Protein AF-A0A0D2BJP4-F1 (afdb_monomer)

Sequence (138 aa):
MVSKPLAEMLARNLSKFAPTYQAPPGLMQLATKIRASGEGVVVLSCSDPRLNPYQILGLDSSLPATMVRNAGGRAFDAIRTLSVLQTIGRPGTIVVMHHTDCGMSHFHDADVKRALLEINPDAGELIQSMEFGEIKNG

Foldseek 3Di:
DDDPVRVVVVVCCVVPPVVPDDDDPDLLVQLVVLQVVLQEEEEQEEPDPVDDPCVVVVDDPVGNYHYDYYQQSDVVVCVVVVVVCCVRRVRNYYHGDGDPPGPLAVDALVNVLVVVCVVPVPCNVVSVPDDPNHDPDD

Nearest PDB structures (foldseek):
  4yf5-assembly1_A  TM=8.829E-01  e=1.570E-07  Mycobacterium tuberculosis CDC1551
  3las-assembly1_B  TM=7.715E-01  e=3.122E-08  Streptococcus mutans
  5ztp-assembly1_B  TM=7.155E-01  e=4.313E-08  Glaciozyma antarctica
  6jqd-assembly1_B  TM=8.053E-01  e=1.380E-07  Aspergillus fumigatus Af293
  6jqc-assembly1_B  TM=7.496E-01  e=1.906E-07  Aspergillus fumigatus Af293

Organism: NCBI:txid91928

Secondary structure (DSSP, 8-state):
---HHHHHHHHHIIIIIGGG--PPPPHHHHHHHHHHH---EEEEEE--TT--HHHHTT--TTS-EEEEEEGGG-HHHHHHHHHHHHHHH--SEEEEE--SS-GGGTS-HHHHHHHHHHH-GGGHHHHHH------S--

Mean predicted aligned error: 4.0 Å

pLDDT: mean 95.0, std 5.26, range [54.56, 98.69]

Solvent-accessible surface area (backbone atoms only — not comparable to full-atom values): 8274 Å² total; per-residue (Å²): 133,84,52,70,71,58,54,52,52,53,52,51,39,62,74,67,43,60,85,72,64,71,86,73,80,56,66,69,60,51,25,52,51,24,50,72,70,35,68,16,33,36,38,34,22,35,59,52,87,90,59,54,66,53,70,78,69,68,63,58,93,89,55,60,67,45,84,45,68,38,77,59,28,47,61,80,85,37,44,71,58,51,53,51,47,44,70,65,26,41,44,63,41,78,46,78,42,71,69,82,94,38,69,32,64,76,45,45,51,68,57,55,40,53,55,48,40,74,75,42,62,88,46,50,72,62,51,68,73,56,80,71,69,51,48,92,84,127

Radius of gyration: 18.79 Å; Cα contacts (8 Å, |Δi|>4): 153; chains: 1; bounding box: 48×32×46 Å

InterPro domains:
  IPR001765 Carbonic anhydrase [PTHR43175] (40-119)
  IPR036874 Carbonic anhydrase superfamily [G3DSA:3.40.1050.10] (3-137)
  IPR036874 Carbonic anhydrase superfamily [SSF53056] (34-121)

Structure (mmCIF, N/CA/C/O backbone):
data_AF-A0A0D2BJP4-F1
#
_entry.id   AF-A0A0D2BJP4-F1
#
loop_
_atom_site.group_PDB
_atom_site.id
_atom_site.type_symbol
_atom_site.label_atom_id
_atom_site.label_alt_id
_atom_site.label_comp_id
_atom_site.label_asym_id
_atom_site.label_entity_id
_atom_site.label_seq_id
_atom_site.pdbx_PDB_ins_code
_atom_site.Cartn_x
_atom_site.Cartn_y
_atom_site.Cartn_z
_atom_site.occupancy
_atom_site.B_iso_or_equiv
_atom_site.auth_seq_id
_atom_site.auth_comp_id
_atom_site.auth_asym_id
_atom_site.auth_atom_id
_atom_site.pdbx_PDB_model_num
ATOM 1 N N . MET A 1 1 ? 12.445 15.132 21.249 1.00 80.69 1 MET A N 1
ATOM 2 C CA . MET A 1 1 ? 13.288 13.946 21.530 1.00 80.69 1 MET A CA 1
ATOM 3 C C . MET A 1 1 ? 12.930 12.869 20.510 1.00 80.69 1 MET A C 1
ATOM 5 O O . MET A 1 1 ? 11.746 12.709 20.245 1.00 80.69 1 MET A O 1
ATOM 9 N N . VAL A 1 2 ? 13.905 12.207 19.878 1.00 88.94 2 VAL A N 1
ATOM 10 C CA . VAL A 1 2 ? 13.645 11.144 18.881 1.00 88.94 2 VAL A CA 1
ATOM 11 C C . VAL A 1 2 ? 13.242 9.862 19.615 1.00 88.94 2 VAL A C 1
ATOM 13 O O . VAL A 1 2 ? 13.859 9.525 20.623 1.00 88.94 2 VAL A O 1
ATOM 16 N N . SER A 1 3 ? 12.213 9.153 19.143 1.00 96.44 3 SER A N 1
ATOM 17 C CA . SER A 1 3 ? 11.801 7.884 19.755 1.00 96.44 3 SER A CA 1
ATOM 18 C C . SER A 1 3 ? 12.860 6.797 19.540 1.00 96.44 3 SER A C 1
ATOM 20 O O . SER A 1 3 ? 13.557 6.784 18.522 1.00 96.44 3 SER A O 1
ATOM 22 N N . LYS A 1 4 ? 12.968 5.845 20.475 1.00 96.81 4 LYS A N 1
ATOM 23 C CA . LYS A 1 4 ? 13.902 4.713 20.352 1.00 96.81 4 LYS A CA 1
ATOM 24 C C . LYS A 1 4 ? 13.738 3.942 19.024 1.00 96.81 4 LYS A C 1
ATOM 26 O O . LYS A 1 4 ? 14.753 3.745 18.357 1.00 96.81 4 LYS A O 1
ATOM 31 N N . PRO A 1 5 ? 12.517 3.589 18.562 1.00 96.75 5 PRO A N 1
ATOM 32 C CA . PRO A 1 5 ? 12.350 2.912 17.273 1.00 96.75 5 PRO A CA 1
ATOM 33 C C . PRO A 1 5 ? 12.897 3.720 16.092 1.00 96.75 5 PRO A C 1
ATOM 35 O O . PRO A 1 5 ? 13.536 3.159 15.202 1.00 96.75 5 PRO A O 1
ATOM 38 N N . LEU A 1 6 ? 12.684 5.041 16.090 1.00 96.81 6 LEU A N 1
ATOM 39 C CA . LEU A 1 6 ? 13.185 5.912 15.031 1.00 96.81 6 LEU A CA 1
ATOM 40 C C . LEU A 1 6 ? 14.716 5.979 15.039 1.00 96.81 6 LEU A C 1
ATOM 42 O O . LEU A 1 6 ? 15.335 5.830 13.987 1.00 96.81 6 LEU A O 1
ATOM 46 N N . ALA A 1 7 ? 15.330 6.120 16.214 1.00 97.50 7 ALA A N 1
ATOM 47 C CA . ALA A 1 7 ? 16.785 6.112 16.345 1.00 97.50 7 ALA A CA 1
ATOM 48 C C . ALA A 1 7 ? 17.403 4.808 15.807 1.00 97.50 7 ALA A C 1
ATOM 50 O O . ALA A 1 7 ? 18.372 4.837 15.048 1.00 97.50 7 ALA A O 1
ATOM 51 N N . GLU A 1 8 ? 16.806 3.660 16.129 1.00 97.00 8 GLU A N 1
ATOM 52 C CA . GLU A 1 8 ? 17.279 2.362 15.649 1.00 97.00 8 GLU A CA 1
ATOM 53 C C . GLU A 1 8 ? 17.108 2.177 14.134 1.00 97.00 8 GLU A C 1
ATOM 55 O O . GLU A 1 8 ? 17.988 1.617 13.478 1.00 97.00 8 GLU A O 1
ATOM 60 N N . MET A 1 9 ? 15.996 2.646 13.553 1.00 97.12 9 MET A N 1
ATOM 61 C CA . MET A 1 9 ? 15.786 2.607 12.100 1.00 97.12 9 MET A CA 1
ATOM 62 C C . MET A 1 9 ? 16.847 3.424 11.361 1.00 97.12 9 MET A C 1
ATOM 64 O O . MET A 1 9 ? 17.438 2.931 10.398 1.00 97.12 9 MET A O 1
ATOM 68 N N . LEU A 1 10 ? 17.136 4.635 11.844 1.00 97.19 10 LEU A N 1
ATOM 69 C CA . LEU A 1 10 ? 18.165 5.498 11.267 1.00 97.19 10 LEU A CA 1
ATOM 70 C C . LEU A 1 10 ? 19.552 4.855 11.366 1.00 97.19 10 LEU A C 1
ATOM 72 O O . LEU A 1 10 ? 20.273 4.807 10.370 1.00 97.19 10 LEU A O 1
ATOM 76 N N . ALA A 1 11 ? 19.898 4.282 12.522 1.00 97.00 11 ALA A N 1
ATOM 77 C CA . ALA A 1 11 ? 21.168 3.585 12.711 1.00 97.00 11 ALA A CA 1
ATOM 78 C C . ALA A 1 11 ? 21.324 2.380 11.763 1.00 97.00 11 ALA A C 1
ATOM 80 O O . ALA A 1 11 ? 22.383 2.198 11.156 1.00 97.00 11 ALA A O 1
ATOM 81 N N . ARG A 1 12 ? 20.270 1.572 11.574 1.00 97.12 12 ARG A N 1
ATOM 82 C CA . ARG A 1 12 ? 20.281 0.452 10.613 1.00 97.12 12 ARG A CA 1
ATOM 83 C C . ARG A 1 12 ? 20.449 0.930 9.171 1.00 97.12 12 ARG A C 1
ATOM 85 O O . ARG A 1 12 ? 21.224 0.330 8.432 1.00 97.12 12 ARG A O 1
ATOM 92 N N . ASN A 1 13 ? 19.765 2.004 8.778 1.00 97.56 13 ASN A N 1
ATOM 93 C CA . ASN A 1 13 ? 19.904 2.569 7.437 1.00 97.56 13 ASN A CA 1
ATOM 94 C C . ASN A 1 13 ? 21.337 3.059 7.177 1.00 97.56 13 ASN A C 1
ATOM 96 O O . ASN A 1 13 ? 21.935 2.684 6.170 1.00 97.56 13 ASN A O 1
ATOM 100 N N . LEU A 1 14 ? 21.898 3.837 8.111 1.00 97.25 14 LEU A N 1
ATOM 101 C CA . LEU A 1 14 ? 23.255 4.386 8.013 1.00 97.25 14 LEU A CA 1
ATOM 102 C C . LEU A 1 14 ? 24.331 3.299 7.956 1.00 97.25 14 LEU A C 1
ATOM 104 O O . LEU A 1 14 ? 25.301 3.439 7.221 1.00 97.25 14 LEU A O 1
ATOM 108 N N . SER A 1 15 ? 24.160 2.220 8.719 1.00 96.88 15 SER A N 1
ATOM 109 C CA . SER A 1 15 ? 25.160 1.148 8.792 1.00 96.88 15 SER A CA 1
ATOM 110 C C . SER A 1 15 ? 25.078 0.135 7.651 1.00 96.88 15 SER A C 1
ATOM 112 O O . SER A 1 15 ? 26.098 -0.463 7.322 1.00 96.88 15 SER A O 1
ATOM 114 N N . LYS A 1 16 ? 23.896 -0.095 7.059 1.00 95.38 16 LYS A N 1
ATOM 115 C CA . LYS A 1 16 ? 23.690 -1.199 6.100 1.00 95.38 16 LYS A CA 1
ATOM 116 C C . LYS A 1 16 ? 23.352 -0.768 4.678 1.00 95.38 16 LYS A C 1
ATOM 118 O O . LYS A 1 16 ? 23.811 -1.414 3.745 1.00 95.38 16 LYS A O 1
ATOM 123 N N . PHE A 1 17 ? 22.510 0.250 4.512 1.00 94.62 17 PHE A N 1
ATOM 124 C CA . PHE A 1 17 ? 21.903 0.563 3.214 1.00 94.62 17 PHE A CA 1
ATOM 125 C C . PHE A 1 17 ? 22.490 1.823 2.580 1.00 94.62 17 PHE A C 1
ATOM 127 O O . PHE A 1 17 ? 22.878 1.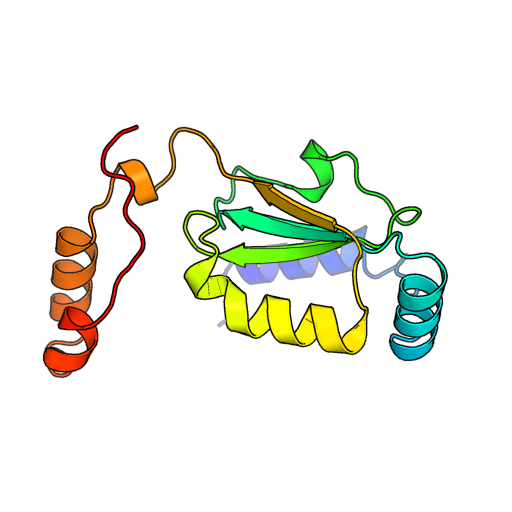806 1.418 1.00 94.62 17 PHE A O 1
ATOM 134 N N . ALA A 1 18 ? 22.607 2.908 3.348 1.00 96.81 18 ALA A N 1
ATOM 135 C CA . ALA A 1 18 ? 23.104 4.184 2.841 1.00 96.81 18 ALA A CA 1
ATOM 136 C C . ALA A 1 18 ? 24.495 4.101 2.170 1.00 96.81 18 ALA A C 1
ATOM 138 O O . ALA A 1 18 ? 24.653 4.722 1.120 1.00 96.81 18 ALA A O 1
ATOM 139 N N . PRO A 1 19 ? 25.482 3.332 2.684 1.00 97.12 19 PRO A N 1
ATOM 140 C CA . PRO A 1 19 ? 26.816 3.275 2.078 1.00 97.12 19 PRO A CA 1
ATOM 141 C C . PRO A 1 19 ? 26.857 2.628 0.688 1.00 97.12 19 PRO A C 1
ATOM 143 O O . PRO A 1 19 ? 27.785 2.881 -0.074 1.00 97.12 19 PRO A O 1
ATOM 146 N N . THR A 1 20 ? 25.885 1.772 0.368 1.00 95.88 20 THR A N 1
ATOM 147 C CA . THR A 1 20 ? 25.831 1.003 -0.887 1.00 95.88 20 THR A CA 1
ATOM 148 C C . THR A 1 20 ? 24.676 1.426 -1.791 1.00 95.88 20 THR A C 1
ATOM 150 O O . THR A 1 20 ? 24.471 0.830 -2.849 1.00 95.88 20 THR A O 1
ATOM 153 N N . TYR A 1 21 ? 23.921 2.453 -1.398 1.00 94.56 21 TYR A N 1
ATOM 154 C CA . TYR A 1 21 ? 22.778 2.931 -2.159 1.00 94.56 21 TYR A CA 1
ATOM 155 C C . TYR A 1 21 ? 23.206 3.484 -3.519 1.00 94.56 21 TYR A C 1
ATOM 157 O O . TYR A 1 21 ? 24.083 4.343 -3.620 1.00 94.56 21 TYR A O 1
ATOM 165 N N . GLN A 1 22 ? 22.522 3.033 -4.566 1.00 93.00 22 GLN A N 1
ATOM 166 C CA . GLN A 1 22 ? 22.639 3.578 -5.910 1.00 93.00 22 GLN A CA 1
ATOM 167 C C . GLN A 1 22 ? 21.298 4.179 -6.309 1.00 93.00 22 GLN A C 1
ATOM 169 O O . GLN A 1 22 ? 20.252 3.545 -6.158 1.00 93.00 22 GLN A O 1
ATOM 174 N N . ALA A 1 23 ? 21.329 5.414 -6.810 1.00 91.44 23 ALA A N 1
ATOM 175 C CA . ALA A 1 23 ? 20.121 6.074 -7.274 1.00 91.44 23 ALA A CA 1
ATOM 176 C C . ALA A 1 23 ? 19.517 5.289 -8.455 1.00 91.44 23 ALA A C 1
ATOM 178 O O . ALA A 1 23 ? 20.246 4.944 -9.390 1.00 91.44 23 ALA A O 1
ATOM 179 N N . PRO A 1 24 ? 18.202 5.008 -8.438 1.00 88.00 24 PRO A N 1
ATOM 180 C CA . PRO A 1 24 ? 17.544 4.361 -9.562 1.00 88.00 24 PRO A CA 1
ATOM 181 C C . PRO A 1 24 ? 17.471 5.304 -10.777 1.00 88.00 24 PRO A C 1
ATOM 183 O O . PRO A 1 24 ? 17.662 6.518 -10.638 1.00 88.00 24 PRO A O 1
ATOM 186 N N . PRO A 1 25 ? 17.138 4.775 -11.970 1.00 88.38 25 PRO A N 1
ATOM 187 C CA . PRO A 1 25 ? 16.827 5.594 -13.137 1.00 88.38 25 PRO A CA 1
ATOM 188 C C . PRO A 1 25 ? 15.752 6.648 -12.846 1.00 88.38 25 PRO A C 1
ATOM 190 O O . PRO A 1 25 ? 14.875 6.456 -12.000 1.00 88.38 25 PRO A O 1
ATOM 193 N N . GLY A 1 26 ? 15.783 7.753 -13.594 1.00 94.25 26 GLY A N 1
ATOM 194 C CA . GLY A 1 26 ? 14.799 8.823 -13.447 1.00 94.25 26 GLY A CA 1
ATOM 195 C C . GLY A 1 26 ? 13.368 8.330 -13.690 1.00 94.25 26 GLY A C 1
ATOM 196 O O . GLY A 1 26 ? 13.114 7.536 -14.598 1.00 94.25 26 GLY A O 1
ATOM 197 N N . LEU A 1 27 ? 12.409 8.841 -12.913 1.00 91.94 27 LEU A N 1
ATOM 198 C CA . LEU A 1 27 ? 11.022 8.360 -12.940 1.00 91.94 27 LEU A CA 1
ATOM 199 C C . LEU A 1 27 ? 10.397 8.405 -14.342 1.00 91.94 27 LEU A C 1
ATOM 201 O O . LEU A 1 27 ? 9.702 7.472 -14.730 1.00 91.94 27 LEU A O 1
ATOM 205 N N . MET A 1 28 ? 10.653 9.460 -15.120 1.00 94.69 28 MET A N 1
ATOM 206 C CA . MET A 1 28 ? 10.094 9.595 -16.473 1.00 94.69 28 MET A CA 1
ATOM 207 C C . MET A 1 28 ? 10.690 8.590 -17.463 1.00 94.69 28 MET A C 1
ATOM 209 O O . MET A 1 28 ? 9.977 8.085 -18.332 1.00 94.69 28 MET A O 1
ATOM 213 N N . GLN A 1 29 ? 11.967 8.237 -17.301 1.00 93.31 29 GLN A N 1
ATOM 214 C CA . GLN A 1 29 ? 12.598 7.175 -18.083 1.00 93.31 29 GLN A CA 1
ATOM 215 C C . GLN A 1 29 ? 11.957 5.821 -17.760 1.00 93.31 29 GLN A C 1
ATOM 217 O O . GLN A 1 29 ? 11.575 5.084 -18.670 1.00 93.31 29 GLN A O 1
ATOM 222 N N . LEU A 1 30 ? 11.775 5.523 -16.470 1.00 91.56 30 LEU A N 1
ATOM 223 C CA . LEU A 1 30 ? 11.125 4.295 -16.021 1.00 91.56 30 LEU A CA 1
ATOM 224 C C . LEU A 1 30 ? 9.668 4.217 -16.496 1.00 91.56 30 LEU A C 1
ATOM 226 O O . LEU A 1 30 ? 9.269 3.210 -17.071 1.00 91.56 30 LEU A O 1
ATOM 230 N N . ALA A 1 31 ? 8.891 5.287 -16.322 1.00 93.81 31 ALA A N 1
ATOM 231 C CA . ALA A 1 31 ? 7.499 5.349 -16.757 1.00 93.81 31 ALA A CA 1
ATOM 232 C C . ALA A 1 31 ? 7.365 5.123 -18.270 1.00 93.81 31 ALA A C 1
ATOM 234 O O . ALA A 1 31 ? 6.496 4.373 -18.704 1.00 93.81 31 ALA A O 1
ATOM 235 N N . THR A 1 32 ? 8.256 5.708 -19.074 1.00 94.50 32 THR A N 1
ATOM 236 C CA . THR A 1 32 ? 8.271 5.501 -20.531 1.00 94.50 32 THR A CA 1
ATOM 237 C C . THR A 1 32 ? 8.536 4.037 -20.882 1.00 94.50 32 THR A C 1
ATOM 239 O O . THR A 1 32 ? 7.817 3.469 -21.702 1.00 94.50 32 THR A O 1
ATOM 242 N N . LYS A 1 33 ? 9.513 3.403 -20.216 1.00 92.50 33 LYS A N 1
ATOM 243 C CA . LYS A 1 33 ? 9.819 1.977 -20.395 1.00 92.50 33 LYS A CA 1
ATOM 244 C C . LYS A 1 33 ? 8.625 1.092 -20.027 1.00 92.50 33 LYS A C 1
ATOM 246 O O . LYS A 1 33 ? 8.252 0.235 -20.818 1.00 92.50 33 LYS A O 1
ATOM 251 N N . ILE A 1 34 ? 8.007 1.335 -18.868 1.00 94.00 34 ILE A N 1
ATOM 252 C CA . ILE A 1 34 ? 6.839 0.574 -18.401 1.00 94.00 34 ILE A CA 1
ATOM 253 C C . ILE A 1 34 ? 5.681 0.699 -19.393 1.00 94.00 34 ILE A C 1
ATOM 255 O O . ILE A 1 34 ? 5.079 -0.306 -19.756 1.00 94.00 34 ILE A O 1
ATOM 259 N N . ARG A 1 35 ? 5.384 1.913 -19.870 1.00 94.50 35 ARG A N 1
ATOM 260 C CA . ARG A 1 35 ? 4.308 2.137 -20.849 1.00 94.50 35 ARG A CA 1
ATOM 261 C C . ARG A 1 35 ? 4.553 1.401 -22.161 1.00 94.50 35 ARG A C 1
ATOM 263 O O . ARG A 1 35 ? 3.589 0.985 -22.794 1.00 94.50 35 ARG A O 1
ATOM 270 N N . ALA A 1 36 ? 5.813 1.300 -22.582 1.00 93.06 36 ALA A N 1
ATOM 271 C CA . ALA A 1 36 ? 6.189 0.629 -23.818 1.00 93.06 36 ALA A CA 1
ATOM 272 C C . ALA A 1 36 ? 6.118 -0.900 -23.698 1.00 93.06 36 ALA A C 1
ATOM 274 O O . ALA A 1 36 ? 5.671 -1.543 -24.642 1.00 93.06 36 ALA A O 1
ATOM 275 N N . SER A 1 37 ? 6.535 -1.479 -22.564 1.00 93.00 37 SER A N 1
ATOM 276 C CA . SER A 1 37 ? 6.513 -2.937 -22.380 1.00 93.00 37 SER A CA 1
ATOM 277 C C . SER A 1 37 ? 5.176 -3.478 -21.869 1.00 93.00 37 SER A C 1
ATOM 279 O O . SER A 1 37 ? 4.841 -4.626 -22.134 1.00 93.00 37 SER A O 1
ATOM 281 N N . GLY A 1 38 ? 4.402 -2.674 -21.133 1.00 90.06 38 GLY A N 1
ATOM 282 C CA . GLY A 1 38 ? 3.182 -3.118 -20.451 1.00 90.06 38 GLY A CA 1
ATOM 283 C C . GLY A 1 38 ? 3.438 -3.974 -19.202 1.00 90.06 38 GLY A C 1
ATOM 284 O O . GLY A 1 38 ? 2.492 -4.378 -18.534 1.00 90.06 38 GLY A O 1
ATOM 285 N N . GLU A 1 39 ? 4.698 -4.210 -18.832 1.00 90.69 39 GLU A N 1
ATOM 286 C CA . GLU A 1 39 ? 5.098 -5.129 -17.749 1.00 90.69 39 GLU A CA 1
ATOM 287 C C . GLU A 1 39 ? 5.020 -4.501 -16.347 1.00 90.69 39 GLU A C 1
ATOM 289 O O . GLU A 1 39 ? 5.447 -5.094 -15.360 1.00 90.69 39 GLU A O 1
ATOM 294 N N . GLY A 1 40 ? 4.501 -3.276 -16.236 1.00 95.12 40 GLY A N 1
ATOM 295 C CA . GLY A 1 40 ? 4.326 -2.609 -14.948 1.00 95.12 40 GLY A CA 1
ATOM 296 C C . GLY A 1 40 ? 3.314 -3.326 -14.067 1.00 95.12 40 GLY A C 1
ATOM 297 O O . GLY A 1 40 ? 2.214 -3.655 -14.520 1.00 95.12 40 GLY A O 1
ATOM 298 N N . VAL A 1 41 ? 3.661 -3.481 -12.792 1.00 97.19 41 VAL A N 1
ATOM 299 C CA . VAL A 1 41 ? 2.792 -4.086 -11.781 1.00 97.19 41 VAL A CA 1
ATOM 300 C C . VAL A 1 41 ? 2.506 -3.082 -10.672 1.00 97.19 41 VAL A C 1
ATOM 302 O O . VAL A 1 41 ? 3.398 -2.376 -10.201 1.00 97.19 41 VAL A O 1
ATOM 305 N N . VAL A 1 42 ? 1.260 -3.038 -10.210 1.00 98.06 42 VAL A N 1
ATOM 306 C CA . VAL A 1 42 ? 0.898 -2.395 -8.943 1.00 98.06 42 VAL A CA 1
ATOM 307 C C . VAL A 1 42 ? 0.395 -3.461 -7.988 1.00 98.06 42 VAL A C 1
ATOM 309 O O . VAL A 1 42 ? -0.571 -4.154 -8.286 1.00 98.06 42 VAL A O 1
ATOM 312 N N . VAL A 1 43 ? 1.035 -3.585 -6.833 1.00 98.38 43 VAL A N 1
ATOM 313 C CA . VAL A 1 43 ? 0.611 -4.484 -5.763 1.00 98.38 43 VAL A CA 1
ATOM 314 C C . VAL A 1 43 ? -0.091 -3.657 -4.696 1.00 98.38 43 VAL A C 1
ATOM 316 O O . VAL A 1 43 ? 0.531 -2.832 -4.028 1.00 98.38 43 VAL A O 1
ATOM 319 N N . LEU A 1 44 ? -1.390 -3.886 -4.531 1.00 98.69 44 LEU A N 1
ATOM 320 C CA . LEU A 1 44 ? -2.184 -3.395 -3.416 1.00 98.69 44 LEU A CA 1
ATOM 321 C C . LEU A 1 44 ? -2.199 -4.456 -2.314 1.00 98.69 44 LEU A C 1
ATOM 323 O O . LEU A 1 44 ? -2.677 -5.563 -2.544 1.00 98.69 44 LEU A O 1
ATOM 327 N N . SER A 1 45 ? -1.709 -4.136 -1.116 1.00 98.50 45 SER A N 1
ATOM 328 C CA . SER A 1 45 ? -1.700 -5.085 0.006 1.00 98.50 45 SER A CA 1
ATOM 329 C C . SER A 1 45 ? -2.096 -4.467 1.345 1.00 98.50 45 SER A C 1
ATOM 331 O O . SER A 1 45 ? -2.125 -3.246 1.499 1.00 98.50 45 SER A O 1
ATOM 333 N N . CYS A 1 46 ? -2.414 -5.309 2.330 1.00 98.31 46 CYS A N 1
ATOM 334 C CA . CYS A 1 46 ? -2.678 -4.851 3.696 1.00 98.31 46 CYS A CA 1
ATOM 335 C C . CYS A 1 46 ? -1.440 -4.178 4.312 1.00 98.31 46 CYS A C 1
ATOM 337 O O . CYS A 1 46 ? -0.327 -4.601 4.023 1.00 98.31 46 CYS A O 1
ATOM 339 N N . SER A 1 47 ? -1.596 -3.196 5.202 1.00 97.81 47 SER A N 1
ATOM 340 C CA . SER A 1 47 ? -0.510 -2.566 5.982 1.00 97.81 47 SER A CA 1
ATOM 341 C C . SER A 1 47 ? 0.017 -3.408 7.157 1.00 97.81 47 SER A C 1
ATOM 343 O O . SER A 1 47 ? 0.825 -2.915 7.940 1.00 97.81 47 SER A O 1
ATOM 345 N N . ASP A 1 48 ? -0.421 -4.662 7.296 1.00 97.94 48 ASP A N 1
ATOM 346 C CA . ASP A 1 48 ? 0.008 -5.556 8.377 1.00 97.94 48 ASP A CA 1
ATOM 347 C C . ASP A 1 48 ? 1.546 -5.713 8.421 1.00 97.94 48 ASP A C 1
ATOM 349 O O . ASP A 1 48 ? 2.163 -6.020 7.392 1.00 97.94 48 ASP A O 1
ATOM 353 N N . PRO A 1 49 ? 2.196 -5.515 9.585 1.00 97.00 49 PRO A N 1
ATOM 354 C CA . PRO A 1 49 ? 3.654 -5.568 9.699 1.00 97.00 49 PRO A CA 1
ATOM 355 C C . PRO A 1 49 ? 4.240 -6.974 9.500 1.00 97.00 49 PRO A C 1
ATOM 357 O O . PRO A 1 49 ? 5.433 -7.097 9.227 1.00 97.00 49 PRO A O 1
ATOM 360 N N . ARG A 1 50 ? 3.428 -8.032 9.617 1.00 97.31 50 ARG A N 1
ATOM 361 C CA . ARG A 1 50 ? 3.807 -9.427 9.337 1.00 97.31 50 ARG A CA 1
ATOM 362 C C . ARG A 1 50 ? 3.825 -9.713 7.835 1.00 97.31 50 ARG A C 1
ATOM 364 O O . ARG A 1 50 ? 4.437 -10.685 7.402 1.00 97.31 50 ARG A O 1
ATOM 371 N N . LEU A 1 51 ? 3.174 -8.867 7.035 1.00 96.69 51 LEU A N 1
ATOM 372 C CA . LEU A 1 51 ? 3.121 -8.987 5.586 1.00 96.69 51 LEU A CA 1
ATOM 373 C C . LEU A 1 51 ? 4.236 -8.150 4.942 1.00 96.69 51 LEU A C 1
ATOM 375 O O . LEU A 1 51 ? 4.193 -6.916 4.935 1.00 96.69 51 LEU A O 1
ATOM 379 N N . ASN A 1 52 ? 5.230 -8.825 4.361 1.00 96.94 52 ASN A N 1
ATOM 380 C CA . ASN A 1 52 ? 6.230 -8.199 3.495 1.00 96.94 52 ASN A CA 1
ATOM 381 C C . ASN A 1 52 ? 6.002 -8.620 2.031 1.00 96.94 52 ASN A C 1
ATOM 383 O O . ASN A 1 52 ? 6.491 -9.675 1.619 1.00 96.94 52 ASN A O 1
ATOM 387 N N . PRO A 1 53 ? 5.286 -7.813 1.227 1.00 96.00 53 PRO A N 1
ATOM 388 C CA . PRO A 1 53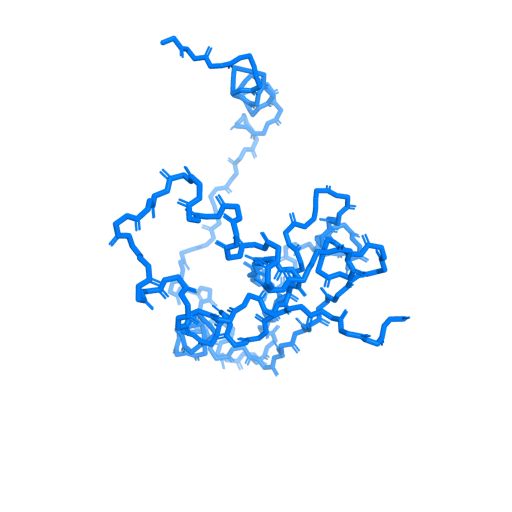 ? 4.897 -8.208 -0.123 1.00 96.00 53 PRO A CA 1
ATOM 389 C C . PRO A 1 53 ? 6.099 -8.339 -1.065 1.00 96.00 53 PRO A C 1
ATOM 391 O O . PRO A 1 53 ? 6.080 -9.204 -1.932 1.00 96.00 53 PRO A O 1
ATOM 394 N N . TYR A 1 54 ? 7.168 -7.553 -0.866 1.00 95.31 54 TYR A N 1
ATOM 395 C CA . TYR A 1 54 ? 8.398 -7.683 -1.657 1.00 95.31 54 TYR A CA 1
ATOM 396 C C . TYR A 1 54 ? 9.026 -9.069 -1.500 1.00 95.31 54 TYR A C 1
ATOM 398 O O . TYR A 1 54 ? 9.384 -9.698 -2.490 1.00 95.31 54 TYR A O 1
ATOM 406 N N . GLN A 1 55 ? 9.124 -9.555 -0.259 1.00 96.19 55 GLN A N 1
ATOM 407 C CA . GLN A 1 55 ? 9.699 -10.869 0.029 1.00 96.19 55 GLN A 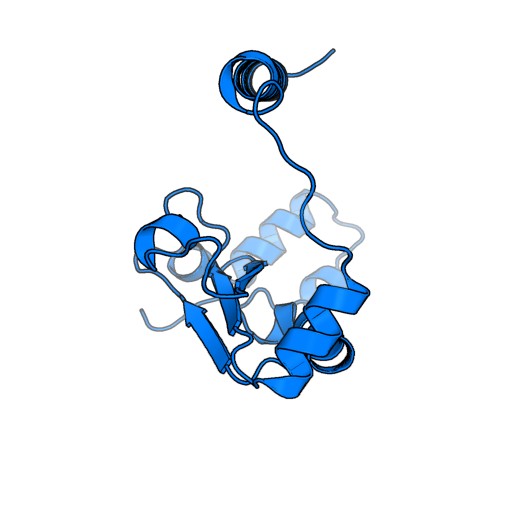CA 1
ATOM 408 C C . GLN A 1 55 ? 8.781 -12.008 -0.422 1.00 96.19 55 GLN A C 1
ATOM 410 O O . GLN A 1 55 ? 9.253 -12.944 -1.056 1.00 96.19 55 GLN A O 1
ATOM 415 N N . ILE A 1 56 ? 7.479 -11.922 -0.129 1.00 96.62 56 ILE A N 1
ATOM 416 C CA . ILE A 1 56 ? 6.506 -12.983 -0.442 1.00 96.62 56 ILE A CA 1
ATOM 417 C C . ILE A 1 56 ? 6.372 -13.198 -1.954 1.00 96.62 56 ILE A C 1
ATOM 419 O O . ILE A 1 56 ? 6.283 -14.336 -2.404 1.00 96.62 56 ILE A O 1
ATOM 423 N N . LEU A 1 57 ? 6.367 -12.116 -2.737 1.00 95.88 57 LEU A N 1
ATOM 424 C CA . LEU A 1 57 ? 6.254 -12.178 -4.197 1.00 95.88 57 LEU A CA 1
ATOM 425 C C . LEU A 1 57 ? 7.603 -12.371 -4.905 1.00 95.88 57 LEU A C 1
ATOM 427 O O . LEU A 1 57 ? 7.625 -12.445 -6.130 1.00 95.88 57 LEU A O 1
ATOM 431 N N . GLY A 1 58 ? 8.718 -12.426 -4.166 1.00 94.69 58 GLY A N 1
ATOM 432 C CA . GLY A 1 58 ? 10.053 -12.569 -4.749 1.00 94.69 58 GLY A CA 1
ATOM 433 C C . GLY A 1 58 ? 10.436 -11.414 -5.678 1.00 94.69 58 GLY A C 1
ATOM 434 O O . GLY A 1 58 ? 11.042 -11.641 -6.720 1.00 94.69 58 GLY A O 1
ATOM 435 N N . LEU A 1 59 ? 10.044 -10.183 -5.336 1.00 93.00 59 LEU A N 1
ATOM 436 C CA . LEU A 1 59 ? 10.264 -9.022 -6.195 1.00 93.00 59 LEU A CA 1
ATOM 437 C C . LEU A 1 59 ? 11.700 -8.520 -6.093 1.00 93.00 59 LEU A C 1
ATOM 439 O O . LEU A 1 59 ? 12.212 -8.274 -5.000 1.00 93.00 59 LEU A O 1
ATOM 443 N N . ASP A 1 60 ? 12.302 -8.286 -7.252 1.00 88.75 60 ASP A N 1
ATOM 444 C CA . ASP A 1 60 ? 13.612 -7.669 -7.401 1.00 88.75 60 ASP A CA 1
ATOM 445 C C . ASP A 1 60 ? 13.560 -6.489 -8.391 1.00 88.75 60 ASP A C 1
ATOM 447 O O . ASP A 1 60 ? 12.491 -6.009 -8.773 1.00 88.75 60 ASP A O 1
ATOM 451 N N . SER A 1 61 ? 14.725 -5.972 -8.782 1.00 83.75 61 SER A N 1
ATOM 452 C CA . SER A 1 61 ? 14.837 -4.822 -9.685 1.00 83.75 61 SER A CA 1
ATOM 453 C C . SER A 1 61 ? 14.527 -5.137 -11.154 1.00 83.75 61 SER A C 1
ATOM 455 O O . SER A 1 61 ? 14.487 -4.209 -11.966 1.00 83.75 61 SER A O 1
ATOM 457 N N . SER A 1 62 ? 14.316 -6.408 -11.515 1.00 85.69 62 SER A N 1
ATOM 458 C CA . SER A 1 62 ? 13.988 -6.817 -12.885 1.00 85.69 62 SER A CA 1
ATOM 459 C C . SER A 1 62 ? 12.528 -6.534 -13.249 1.00 85.69 62 SER A C 1
ATOM 461 O O . SER A 1 62 ? 12.249 -6.191 -14.399 1.00 85.69 62 SER A O 1
ATOM 463 N N . LEU A 1 63 ? 11.616 -6.595 -12.269 1.00 89.06 63 LEU A N 1
ATOM 464 C CA . LEU A 1 63 ? 10.191 -6.330 -12.453 1.00 89.06 63 LEU A CA 1
ATOM 465 C C . LEU A 1 63 ? 9.805 -4.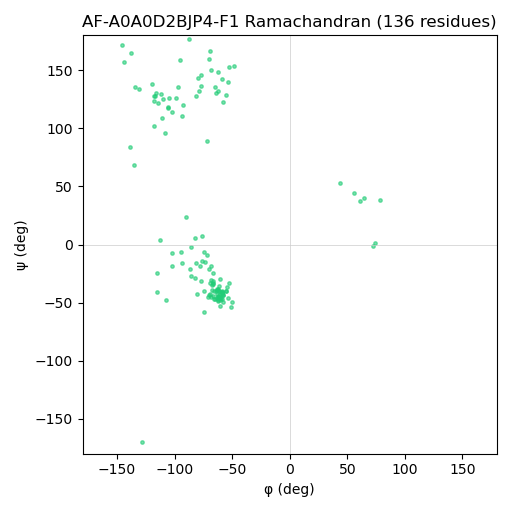957 -11.869 1.00 89.06 63 LEU A C 1
ATOM 467 O O . LEU A 1 63 ? 9.897 -4.754 -10.656 1.00 89.06 63 LEU A O 1
ATOM 471 N N . PRO A 1 64 ? 9.316 -4.003 -12.684 1.00 92.44 64 PRO A N 1
ATOM 472 C CA . PRO A 1 64 ? 8.845 -2.716 -12.185 1.00 92.44 64 PRO A CA 1
ATOM 473 C C . PRO A 1 64 ? 7.517 -2.862 -11.421 1.00 92.44 64 PRO A C 1
ATOM 475 O O . PRO A 1 64 ? 6.430 -2.727 -11.987 1.00 92.44 64 PRO A O 1
ATOM 478 N N . ALA A 1 65 ? 7.618 -3.107 -10.114 1.00 94.69 65 ALA A N 1
ATOM 479 C CA . ALA A 1 65 ? 6.487 -3.260 -9.207 1.00 94.69 65 ALA A CA 1
ATOM 480 C C . ALA A 1 65 ? 6.363 -2.074 -8.234 1.00 94.69 65 ALA A C 1
ATOM 482 O O . ALA A 1 65 ? 7.285 -1.752 -7.484 1.00 94.69 65 ALA A O 1
ATOM 483 N N . THR A 1 66 ? 5.190 -1.442 -8.211 1.00 95.44 66 THR A N 1
ATOM 484 C CA . THR A 1 66 ? 4.838 -0.394 -7.243 1.00 95.44 66 THR A CA 1
ATOM 485 C C . THR A 1 66 ? 4.031 -0.986 -6.096 1.00 95.44 66 THR A C 1
ATOM 487 O O . THR A 1 66 ? 3.083 -1.728 -6.336 1.00 95.44 66 THR A O 1
ATOM 490 N N . MET A 1 67 ? 4.356 -0.618 -4.857 1.00 96.94 67 MET A N 1
ATOM 491 C CA . MET A 1 67 ? 3.595 -1.029 -3.674 1.00 96.94 67 MET A CA 1
ATOM 492 C C . MET A 1 67 ? 2.629 0.061 -3.224 1.00 96.94 67 MET A C 1
ATOM 494 O O . MET A 1 67 ? 3.039 1.184 -2.935 1.00 96.94 67 MET A O 1
ATOM 498 N N . VAL A 1 68 ? 1.358 -0.299 -3.086 1.00 98.31 68 VAL A N 1
ATOM 499 C CA . VAL A 1 68 ? 0.325 0.491 -2.413 1.00 98.31 68 VAL A CA 1
ATOM 500 C C . VAL A 1 68 ? -0.154 -0.319 -1.212 1.00 98.31 68 VAL A C 1
ATOM 502 O O . VAL A 1 68 ? -0.483 -1.496 -1.349 1.00 98.31 68 VAL A O 1
ATOM 505 N N . ARG A 1 69 ? -0.161 0.279 -0.016 1.00 98.38 69 ARG A N 1
ATOM 506 C CA . ARG A 1 69 ? -0.586 -0.411 1.212 1.00 98.38 69 ARG A CA 1
ATOM 507 C C . ARG A 1 69 ? -1.583 0.422 2.006 1.00 98.38 69 ARG A C 1
ATOM 509 O O . ARG A 1 69 ? -1.361 1.615 2.197 1.00 98.38 69 ARG A O 1
ATOM 516 N N . ASN A 1 70 ? -2.663 -0.209 2.455 1.00 98.25 70 ASN A N 1
ATOM 517 C CA . ASN A 1 70 ? -3.656 0.368 3.365 1.00 98.25 70 ASN A CA 1
ATOM 518 C C . ASN A 1 70 ? -4.215 -0.717 4.304 1.00 98.25 70 ASN A C 1
ATOM 520 O O . ASN A 1 70 ? -3.898 -1.900 4.152 1.00 98.25 70 ASN A O 1
ATOM 524 N N . ALA A 1 71 ? -5.009 -0.336 5.307 1.00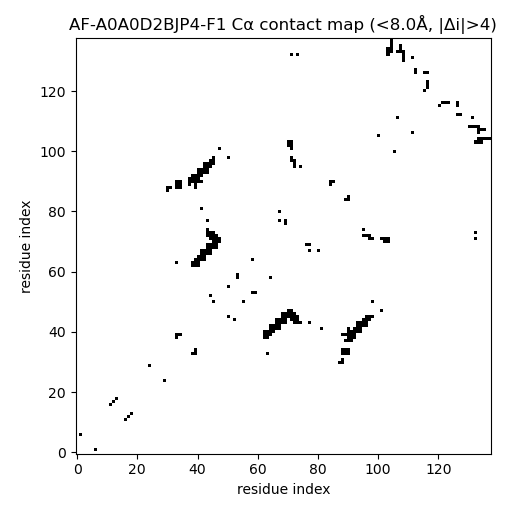 97.56 71 ALA A N 1
ATOM 525 C CA . ALA A 1 71 ? -5.632 -1.302 6.211 1.00 97.56 71 ALA A CA 1
ATOM 526 C C . ALA A 1 71 ? -6.496 -2.289 5.406 1.00 97.56 71 ALA A C 1
ATOM 528 O O . ALA A 1 71 ? -7.348 -1.883 4.628 1.00 97.56 71 ALA A O 1
ATOM 529 N N . GLY A 1 72 ? -6.223 -3.589 5.524 1.00 96.88 72 GLY A N 1
ATOM 530 C CA . GLY A 1 72 ? -6.957 -4.640 4.811 1.00 96.88 72 GLY A CA 1
ATOM 531 C C . GLY A 1 72 ? -6.696 -4.766 3.305 1.00 96.88 72 GLY A C 1
ATOM 532 O O . GLY A 1 72 ? -7.269 -5.660 2.691 1.00 96.88 72 GLY A O 1
ATOM 533 N N . GLY A 1 73 ? -5.860 -3.926 2.680 1.00 97.56 73 GLY A N 1
ATOM 534 C CA . GLY A 1 73 ? -5.607 -3.998 1.232 1.00 97.56 73 GLY A CA 1
ATOM 535 C C . GLY A 1 73 ? -6.859 -3.685 0.405 1.00 97.56 73 GLY A C 1
ATOM 536 O O . GLY A 1 73 ? -7.162 -4.376 -0.571 1.00 97.56 73 GLY A O 1
ATOM 537 N N . ARG A 1 74 ? -7.645 -2.693 0.837 1.00 97.44 74 ARG A N 1
ATOM 538 C CA . ARG A 1 74 ? -8.944 -2.351 0.252 1.00 97.44 74 ARG A CA 1
ATOM 539 C C . ARG A 1 74 ? -8.777 -1.496 -0.994 1.00 97.44 74 ARG A C 1
ATOM 541 O O . ARG A 1 74 ? -8.098 -0.469 -0.987 1.00 97.44 74 ARG A O 1
ATOM 548 N N . ALA A 1 75 ? -9.414 -1.934 -2.077 1.00 97.12 75 ALA A N 1
ATOM 549 C CA . ALA A 1 75 ? -9.314 -1.265 -3.366 1.00 97.12 75 ALA A CA 1
ATOM 550 C C . ALA A 1 75 ? -9.939 0.132 -3.344 1.00 97.12 75 ALA A C 1
ATOM 552 O O . ALA A 1 75 ? -9.339 1.041 -3.906 1.00 97.12 75 ALA A O 1
ATOM 553 N N . PHE A 1 76 ? -11.080 0.319 -2.667 1.00 95.75 76 PHE A N 1
ATOM 554 C CA . PHE A 1 76 ? -11.793 1.603 -2.631 1.00 95.75 76 PHE A CA 1
ATOM 555 C C . PHE A 1 76 ? -10.921 2.742 -2.073 1.00 95.75 76 PHE A C 1
ATOM 557 O O . PHE A 1 76 ? -10.845 3.805 -2.685 1.00 95.75 76 PHE A O 1
ATOM 564 N N . ASP A 1 77 ? -10.141 2.471 -1.025 1.00 96.62 77 ASP A N 1
ATOM 565 C CA . ASP A 1 77 ? -9.168 3.416 -0.457 1.00 96.62 77 ASP A CA 1
ATOM 566 C C . ASP A 1 77 ? -7.954 3.665 -1.362 1.00 96.62 77 ASP A C 1
ATOM 568 O O . ASP A 1 77 ? -7.237 4.660 -1.229 1.00 96.62 77 ASP A O 1
ATOM 572 N N . ALA A 1 78 ? -7.685 2.748 -2.290 1.00 98.06 78 ALA A N 1
ATOM 573 C CA . ALA A 1 78 ? -6.555 2.832 -3.200 1.00 98.06 78 ALA A CA 1
ATOM 574 C C . ALA A 1 78 ? -6.906 3.489 -4.541 1.00 98.06 78 ALA A C 1
ATOM 576 O O . ALA A 1 78 ? -5.980 3.901 -5.240 1.00 98.06 78 ALA A O 1
ATOM 577 N N . ILE A 1 79 ? -8.192 3.632 -4.906 1.00 97.75 79 ILE A N 1
ATOM 578 C CA . ILE A 1 79 ? -8.630 4.059 -6.252 1.00 97.75 79 ILE A CA 1
ATOM 579 C C . ILE A 1 79 ? -7.906 5.323 -6.711 1.00 97.75 79 ILE A C 1
ATOM 581 O O . ILE A 1 79 ? -7.337 5.339 -7.798 1.00 97.75 79 ILE A O 1
ATOM 585 N N . ARG A 1 80 ? -7.855 6.371 -5.880 1.00 98.00 80 ARG A N 1
ATOM 586 C CA . ARG A 1 80 ? -7.186 7.630 -6.249 1.00 98.00 80 ARG A CA 1
ATOM 587 C C . ARG A 1 80 ? -5.710 7.409 -6.606 1.00 98.00 80 ARG A C 1
ATOM 589 O O . ARG A 1 80 ? -5.223 7.961 -7.589 1.00 98.00 80 ARG A O 1
ATOM 596 N N . THR A 1 81 ? -4.998 6.603 -5.819 1.00 98.38 81 THR A N 1
ATOM 597 C CA . THR A 1 81 ? -3.589 6.260 -6.068 1.00 98.38 81 THR A CA 1
ATOM 598 C C . THR A 1 81 ? -3.449 5.394 -7.318 1.00 98.38 81 THR A C 1
ATOM 600 O O . THR A 1 81 ? -2.604 5.689 -8.161 1.00 98.38 81 THR A O 1
ATOM 603 N N . LEU A 1 82 ? -4.299 4.377 -7.479 1.00 98.19 82 LEU A N 1
ATOM 604 C CA . LEU A 1 82 ? -4.309 3.506 -8.655 1.00 98.19 82 LEU A CA 1
ATOM 605 C C . LEU A 1 82 ? -4.545 4.307 -9.941 1.00 98.19 82 LEU A C 1
ATOM 607 O O . LEU A 1 82 ? -3.815 4.116 -10.907 1.00 98.19 82 LEU A O 1
ATOM 611 N N . SER A 1 83 ? -5.466 5.272 -9.938 1.00 98.12 83 SER A N 1
ATOM 612 C CA . SER A 1 83 ? -5.728 6.158 -11.080 1.00 98.12 83 SER A CA 1
ATOM 613 C C . SER A 1 83 ? -4.511 7.007 -11.464 1.00 98.12 83 SER A C 1
ATOM 615 O O . SER A 1 83 ? -4.205 7.169 -12.650 1.00 98.12 83 SER A O 1
ATOM 617 N N . VAL A 1 84 ? -3.771 7.523 -10.478 1.00 98.06 84 VAL A N 1
ATOM 618 C CA . VAL A 1 84 ? -2.528 8.273 -10.727 1.00 98.06 84 VAL A CA 1
ATOM 619 C C . VAL A 1 84 ? -1.456 7.361 -11.327 1.00 98.06 84 VAL A C 1
ATOM 621 O O . VAL A 1 84 ? -0.845 7.713 -12.336 1.00 98.06 84 VAL A O 1
ATOM 624 N N . LEU A 1 85 ? -1.258 6.168 -10.761 1.00 96.94 85 LEU A N 1
ATOM 625 C CA . LEU A 1 85 ? -0.288 5.193 -11.273 1.00 96.94 85 LEU A CA 1
ATOM 626 C C . LEU A 1 85 ? -0.651 4.722 -12.688 1.00 96.94 85 LEU A C 1
ATOM 628 O O . LEU A 1 85 ? 0.229 4.634 -13.548 1.00 96.94 85 LEU A O 1
ATOM 632 N N . GLN A 1 86 ? -1.945 4.523 -12.958 1.00 96.50 86 GLN A N 1
ATOM 633 C CA . GLN A 1 86 ? -2.460 4.210 -14.287 1.00 96.50 86 GLN A CA 1
ATOM 634 C C . GLN A 1 86 ? -2.133 5.304 -15.301 1.00 96.50 86 GLN A C 1
ATOM 636 O O . GLN A 1 86 ? -1.732 5.008 -16.424 1.00 96.50 86 GLN A O 1
ATOM 641 N N . THR A 1 87 ? -2.241 6.568 -14.897 1.00 95.94 87 THR A N 1
ATOM 642 C CA . THR A 1 87 ? -1.953 7.722 -15.759 1.00 95.94 87 THR A CA 1
ATOM 643 C C . THR A 1 87 ? -0.459 7.859 -16.060 1.00 95.94 87 THR A C 1
ATOM 645 O O . THR A 1 87 ? -0.070 8.104 -17.204 1.00 95.94 87 THR A O 1
ATOM 648 N N . ILE A 1 88 ? 0.390 7.689 -15.042 1.00 95.31 88 ILE A N 1
ATOM 649 C CA . ILE A 1 88 ? 1.839 7.882 -15.164 1.00 95.31 88 ILE A CA 1
ATOM 650 C C . ILE A 1 88 ? 2.478 6.715 -15.918 1.00 95.31 88 ILE A C 1
ATOM 652 O O . ILE A 1 88 ? 3.128 6.926 -16.943 1.00 95.31 88 ILE A O 1
ATOM 656 N N . GLY A 1 89 ? 2.301 5.496 -15.407 1.00 94.50 89 GLY A N 1
ATOM 657 C CA . GLY A 1 89 ? 3.030 4.311 -15.858 1.00 94.50 89 GLY A CA 1
ATOM 658 C C . GLY A 1 89 ? 2.235 3.382 -16.769 1.00 94.50 89 GLY A C 1
ATOM 659 O O . GLY A 1 89 ? 2.851 2.584 -17.461 1.00 94.50 89 GLY A O 1
ATOM 660 N N . ARG A 1 90 ? 0.896 3.476 -16.794 1.00 95.88 90 ARG A N 1
ATOM 661 C CA . ARG A 1 90 ? 0.003 2.500 -17.457 1.00 95.88 90 ARG A CA 1
ATOM 662 C C . ARG A 1 90 ? 0.415 1.039 -17.172 1.00 95.88 90 ARG A C 1
ATOM 664 O O . ARG A 1 90 ? 0.628 0.291 -18.126 1.00 95.88 90 ARG A O 1
ATOM 671 N N . PRO A 1 91 ? 0.578 0.641 -15.893 1.00 95.88 91 PRO A N 1
ATOM 672 C CA . PRO A 1 91 ? 0.879 -0.740 -15.540 1.00 95.88 91 PRO A CA 1
ATOM 673 C C . PRO A 1 91 ? -0.157 -1.678 -16.171 1.00 95.88 91 PRO A C 1
ATOM 675 O O . PRO A 1 91 ? -1.348 -1.361 -16.215 1.00 95.88 91 PRO A O 1
ATOM 678 N N . GLY A 1 92 ? 0.304 -2.820 -16.678 1.00 95.62 92 GLY A N 1
ATOM 679 C CA . GLY A 1 92 ? -0.563 -3.833 -17.277 1.00 95.62 92 GLY A CA 1
ATOM 680 C C . GLY A 1 92 ? -1.229 -4.736 -16.242 1.00 95.62 92 GLY A C 1
ATOM 681 O O . GLY A 1 92 ? -2.197 -5.415 -16.568 1.00 95.62 92 GLY A O 1
ATOM 682 N N . THR A 1 93 ? -0.733 -4.743 -15.000 1.00 96.75 93 THR A N 1
ATOM 683 C CA . THR A 1 93 ? -1.203 -5.657 -13.953 1.00 96.75 93 THR A CA 1
ATOM 684 C C . THR A 1 93 ? -1.444 -4.938 -12.629 1.00 96.75 93 THR A C 1
ATOM 686 O O . THR A 1 93 ? -0.604 -4.167 -12.159 1.00 96.75 93 THR A O 1
ATOM 689 N N . ILE A 1 94 ? -2.569 -5.258 -11.986 1.00 97.62 94 ILE A N 1
ATOM 690 C CA . ILE A 1 94 ? -2.849 -4.917 -10.588 1.00 97.62 94 ILE A CA 1
ATOM 691 C C . ILE A 1 94 ? -3.008 -6.223 -9.804 1.00 97.62 94 ILE A C 1
ATOM 693 O O . ILE A 1 94 ? -3.853 -7.049 -10.136 1.00 97.62 94 ILE A O 1
ATOM 697 N N . VAL A 1 95 ? -2.204 -6.396 -8.757 1.00 98.06 95 VAL A N 1
ATOM 698 C CA . VAL A 1 95 ? -2.266 -7.526 -7.823 1.00 98.06 95 VAL A CA 1
ATOM 699 C C . VAL A 1 95 ? -2.895 -7.040 -6.525 1.00 98.06 95 VAL A C 1
ATOM 701 O O . VAL A 1 95 ? -2.406 -6.082 -5.930 1.00 98.06 95 VAL A O 1
ATOM 704 N N . VAL A 1 96 ? -3.952 -7.704 -6.061 1.00 98.12 96 VAL A N 1
ATOM 705 C CA . VAL A 1 96 ? -4.562 -7.437 -4.751 1.00 98.12 96 VAL A CA 1
ATOM 706 C C . VAL A 1 96 ? -4.191 -8.571 -3.802 1.00 98.12 96 VAL A C 1
ATOM 708 O O . VAL A 1 96 ? -4.531 -9.724 -4.049 1.00 98.12 96 VAL A O 1
ATOM 711 N N . MET A 1 97 ? -3.472 -8.244 -2.729 1.00 97.69 97 MET A N 1
ATOM 712 C CA . MET A 1 97 ? -2.959 -9.194 -1.745 1.00 97.69 97 MET A CA 1
ATOM 713 C C . MET A 1 97 ? -3.549 -8.912 -0.361 1.00 97.69 97 MET A C 1
ATOM 715 O O . MET A 1 97 ? -3.115 -8.013 0.367 1.00 97.69 97 MET A O 1
ATOM 719 N N . HIS A 1 98 ? -4.528 -9.727 0.019 1.00 97.25 98 HIS A N 1
ATOM 720 C CA . HIS A 1 98 ? -5.011 -9.816 1.397 1.00 97.25 98 HIS A CA 1
ATOM 721 C C . HIS A 1 98 ? -4.191 -10.840 2.189 1.00 97.25 98 HIS A C 1
ATOM 723 O O . HIS A 1 98 ? -3.287 -11.480 1.654 1.00 97.25 98 HIS A O 1
ATOM 729 N N . HIS A 1 99 ? -4.490 -10.974 3.478 1.00 96.62 99 HIS A N 1
ATOM 730 C CA . HIS A 1 99 ? -3.927 -12.023 4.320 1.00 96.62 99 HIS A CA 1
ATOM 731 C C . HIS A 1 99 ? -4.963 -12.512 5.331 1.00 96.62 99 HIS A C 1
ATOM 733 O O . HIS A 1 99 ? -5.912 -11.800 5.661 1.00 96.62 99 HIS A O 1
ATOM 739 N N . THR A 1 100 ? -4.759 -13.731 5.819 1.00 95.88 100 THR A N 1
ATOM 740 C CA . THR A 1 100 ? -5.522 -14.311 6.928 1.00 95.88 100 THR A CA 1
ATOM 741 C C . THR A 1 100 ? -5.184 -13.620 8.243 1.00 95.88 100 THR A C 1
ATOM 743 O O . THR A 1 100 ? -4.101 -13.046 8.374 1.00 95.88 100 THR A O 1
ATOM 746 N N . ASP A 1 101 ? -6.072 -13.732 9.234 1.00 95.94 101 ASP A N 1
ATOM 747 C CA . ASP A 1 101 ? -5.887 -13.104 10.550 1.00 95.94 101 ASP A CA 1
ATOM 748 C C . ASP A 1 101 ? -5.662 -11.582 10.429 1.00 95.94 101 ASP A C 1
ATOM 750 O O . ASP A 1 101 ? -4.732 -11.000 10.992 1.00 95.94 101 ASP A O 1
ATOM 754 N N . CYS A 1 102 ? -6.474 -10.937 9.587 1.00 96.75 102 CYS A N 1
ATOM 755 C CA . CYS A 1 102 ? -6.389 -9.508 9.322 1.00 96.75 102 CYS A CA 1
ATOM 756 C C . CYS A 1 102 ? -7.058 -8.710 10.438 1.00 96.75 102 CYS A C 1
ATOM 758 O O . CYS A 1 102 ? -8.122 -9.081 10.911 1.00 96.75 102 CYS A O 1
ATOM 760 N N . GLY A 1 103 ? -6.514 -7.545 10.801 1.00 95.56 103 GLY A N 1
ATOM 761 C CA . GLY A 1 103 ? -7.206 -6.642 11.732 1.00 95.56 103 GLY A CA 1
ATOM 762 C C . GLY A 1 103 ? -8.642 -6.325 11.289 1.00 95.56 103 GLY A C 1
ATOM 763 O O . GLY A 1 103 ? -9.541 -6.258 12.118 1.00 95.56 103 GLY A O 1
ATOM 764 N N . MET A 1 104 ? -8.883 -6.254 9.975 1.00 95.75 104 MET A N 1
ATOM 765 C CA . MET A 1 104 ? -10.213 -5.998 9.411 1.00 95.75 104 MET A CA 1
ATOM 766 C C . MET A 1 104 ? -11.196 -7.175 9.538 1.00 95.75 104 MET A C 1
ATOM 768 O O . MET A 1 104 ? -12.369 -6.986 9.238 1.00 95.75 104 MET A O 1
ATOM 772 N N . SER A 1 105 ? -10.753 -8.371 9.953 1.00 95.25 105 SER A N 1
ATOM 773 C CA . SER A 1 105 ? -11.639 -9.489 10.330 1.00 95.25 105 SER A CA 1
ATOM 774 C C . SER A 1 105 ? -11.924 -9.559 11.833 1.00 95.25 105 SER A C 1
ATOM 776 O O . SER A 1 105 ? -12.714 -10.393 12.253 1.00 95.25 105 SER A O 1
ATOM 778 N N . HIS A 1 106 ? -11.270 -8.716 12.639 1.00 94.12 106 HIS A N 1
ATOM 779 C CA . HIS A 1 106 ? -11.401 -8.702 14.103 1.00 94.12 106 HIS A CA 1
ATOM 780 C C . HIS A 1 106 ? -12.015 -7.410 14.641 1.00 94.12 106 HIS A C 1
ATOM 782 O O . HIS A 1 106 ? -12.577 -7.411 15.731 1.00 94.12 106 HIS A O 1
ATOM 788 N N . PHE A 1 107 ? -11.894 -6.312 13.893 1.00 94.19 107 PHE A N 1
ATOM 789 C CA . PHE A 1 107 ? -12.468 -5.016 14.233 1.00 94.19 107 PHE A CA 1
ATOM 790 C C . PHE A 1 107 ? -13.481 -4.604 13.174 1.00 94.19 107 PHE A C 1
ATOM 792 O O . PHE A 1 107 ? -13.172 -4.581 11.978 1.00 94.19 107 PHE A O 1
ATOM 799 N N . HIS A 1 108 ? -14.677 -4.253 13.634 1.00 95.00 108 HIS A N 1
ATOM 800 C CA . HIS A 1 108 ? -15.777 -3.839 12.779 1.00 95.00 108 HIS A CA 1
ATOM 801 C C . HIS A 1 108 ? -15.841 -2.320 12.664 1.00 95.00 108 HIS A C 1
ATOM 803 O O . HIS A 1 108 ? -15.356 -1.586 13.529 1.00 95.00 108 HIS A O 1
ATOM 809 N N . ASP A 1 109 ? -16.492 -1.830 11.610 1.00 96.19 109 ASP A N 1
ATOM 810 C CA . ASP A 1 109 ? -16.627 -0.393 11.357 1.00 96.19 109 ASP A CA 1
ATOM 811 C C . ASP A 1 109 ? -17.233 0.336 12.571 1.00 96.19 109 ASP A C 1
ATOM 813 O O . ASP A 1 109 ? -16.814 1.441 12.910 1.00 96.19 109 ASP A O 1
ATOM 817 N N . ALA A 1 110 ? -18.173 -0.301 13.278 1.00 96.44 110 ALA A N 1
ATOM 818 C CA . ALA A 1 110 ? -18.767 0.242 14.498 1.00 96.44 110 ALA A CA 1
ATOM 819 C C . ALA A 1 110 ? -17.745 0.433 15.636 1.00 96.44 110 ALA A C 1
ATOM 821 O O . ALA A 1 110 ? -17.804 1.437 16.350 1.00 96.44 110 ALA A O 1
ATOM 822 N N . ASP A 1 111 ? -16.797 -0.494 15.795 1.00 96.19 111 ASP A N 1
ATOM 823 C CA . ASP A 1 111 ? -15.758 -0.410 16.825 1.00 96.19 111 ASP A CA 1
ATOM 824 C C . ASP A 1 111 ? -14.774 0.719 16.519 1.00 96.19 111 ASP A C 1
ATOM 826 O O . ASP A 1 111 ? -14.435 1.500 17.410 1.00 96.19 111 ASP A O 1
ATOM 830 N N . VAL A 1 112 ? -14.372 0.851 15.249 1.00 96.88 112 VAL A N 1
ATOM 831 C CA . VAL A 1 112 ? -13.492 1.936 14.794 1.00 96.88 112 VAL A CA 1
ATOM 832 C C . VAL A 1 112 ? -14.172 3.289 14.989 1.00 96.88 112 VAL A C 1
ATOM 834 O O . VAL A 1 112 ? -13.570 4.200 15.554 1.00 96.88 112 VAL A O 1
ATOM 837 N N . LYS A 1 113 ? -15.447 3.420 14.599 1.00 97.94 113 LYS A N 1
ATOM 838 C CA . LYS A 1 113 ? -16.226 4.654 14.792 1.00 97.94 113 LYS A CA 1
ATOM 839 C C . LYS A 1 113 ? -16.317 5.038 16.264 1.00 97.94 113 LYS A C 1
ATOM 841 O O . LYS A 1 113 ? -16.055 6.189 16.601 1.00 97.94 113 LYS A O 1
ATOM 846 N N . ARG A 1 114 ? -16.635 4.084 17.145 1.00 97.88 114 ARG A N 1
ATOM 847 C CA . ARG A 1 114 ? -16.694 4.324 18.595 1.00 97.88 114 ARG A CA 1
ATOM 848 C C . ARG A 1 114 ? -15.354 4.829 19.131 1.00 97.88 114 ARG A C 1
ATOM 850 O O . ARG A 1 114 ? -15.327 5.867 19.781 1.00 97.88 114 ARG A O 1
ATOM 857 N N . ALA A 1 115 ? -14.253 4.157 18.794 1.00 97.50 115 ALA A N 1
ATOM 858 C CA . ALA A 1 115 ? -12.920 4.559 19.238 1.00 97.50 115 ALA A CA 1
ATOM 859 C C . ALA A 1 115 ? -12.517 5.953 18.717 1.00 97.50 115 ALA A C 1
ATOM 861 O O . ALA A 1 115 ? -11.928 6.747 19.445 1.00 97.50 115 ALA A O 1
ATOM 862 N N . LEU A 1 116 ? -12.857 6.288 17.468 1.00 97.94 116 LEU A N 1
ATOM 863 C CA . LEU A 1 116 ? -12.570 7.612 16.909 1.00 97.94 116 LEU A CA 1
ATOM 864 C C . LEU A 1 116 ? -13.382 8.724 17.582 1.00 97.94 116 LEU A C 1
ATOM 866 O O . LEU A 1 116 ? -12.850 9.815 17.771 1.00 97.94 116 LEU A O 1
ATOM 870 N N . LEU A 1 117 ? -14.629 8.456 17.979 1.00 98.00 117 LEU A N 1
ATOM 871 C CA . LEU A 1 117 ? -15.462 9.419 18.709 1.00 98.00 117 LEU A CA 1
ATOM 872 C C . LEU A 1 117 ? -14.944 9.684 20.126 1.00 98.00 117 LEU A C 1
ATOM 874 O O . LEU A 1 117 ? -15.097 10.794 20.620 1.00 98.00 117 LEU A O 1
ATOM 878 N N . GLU A 1 118 ? -14.301 8.705 20.767 1.00 98.12 118 GLU A N 1
ATOM 879 C CA . GLU A 1 118 ? -13.619 8.917 22.053 1.00 98.12 118 GLU A CA 1
ATOM 880 C C . GLU A 1 118 ? -12.403 9.849 21.908 1.00 98.12 118 GLU A C 1
ATOM 882 O O . GLU A 1 118 ? -12.104 10.626 22.813 1.00 98.12 118 GLU A O 1
ATOM 887 N N . ILE A 1 119 ? -11.715 9.798 20.761 1.00 97.94 119 ILE A N 1
ATOM 888 C CA . ILE A 1 119 ? -10.539 10.632 20.465 1.00 97.94 119 ILE A CA 1
ATOM 889 C C . ILE A 1 119 ? -10.948 12.037 20.009 1.00 97.94 119 ILE A C 1
ATOM 891 O O . ILE A 1 119 ? -10.321 13.020 20.402 1.00 97.94 119 ILE A O 1
ATOM 895 N N . ASN A 1 120 ? -11.962 12.136 19.150 1.00 97.44 120 ASN A N 1
ATOM 896 C CA . ASN A 1 120 ? -12.439 13.394 18.587 1.00 97.44 120 ASN A CA 1
ATOM 897 C C . ASN A 1 120 ? -13.979 13.433 18.540 1.00 97.44 120 ASN A C 1
ATOM 899 O O . ASN A 1 120 ? -14.571 13.146 17.492 1.00 97.44 120 ASN A O 1
ATOM 903 N N . PRO A 1 121 ? -14.629 13.811 19.656 1.00 96.62 121 PRO A N 1
ATOM 904 C CA . PRO A 1 121 ? -16.088 13.852 19.752 1.00 96.62 121 PRO A CA 1
ATOM 905 C C . PRO A 1 121 ? -16.753 14.814 18.755 1.00 96.62 121 PRO A C 1
ATOM 907 O O . PRO A 1 121 ? -17.868 14.557 18.301 1.00 96.62 121 PRO A O 1
ATOM 910 N N . ASP A 1 122 ? -16.064 15.893 18.373 1.00 98.00 122 ASP A N 1
ATOM 911 C CA . ASP A 1 122 ? -16.614 16.951 17.515 1.00 98.00 122 ASP A CA 1
ATOM 912 C C . ASP A 1 122 ? -16.698 16.541 16.033 1.00 98.00 122 ASP A C 1
ATOM 914 O O . 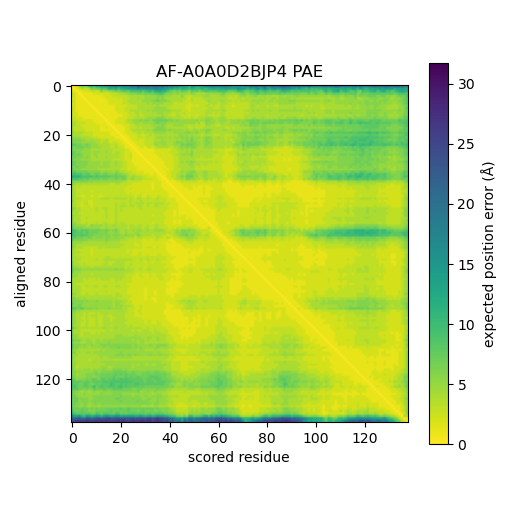ASP A 1 122 ? -17.396 17.173 15.242 1.00 98.00 122 ASP A O 1
ATOM 918 N N . ALA A 1 123 ? -16.027 15.454 15.636 1.00 97.00 123 ALA A N 1
ATOM 919 C CA . ALA A 1 123 ? -16.020 14.946 14.261 1.00 97.00 123 ALA A CA 1
ATOM 920 C C . ALA A 1 123 ? -17.139 13.925 13.972 1.00 97.00 123 ALA A C 1
ATOM 922 O O . ALA A 1 123 ? -17.014 13.111 13.054 1.00 97.00 123 ALA A O 1
ATOM 923 N N . GLY A 1 124 ? -18.229 13.955 14.747 1.00 96.50 124 GLY A N 1
ATOM 924 C CA . GLY A 1 124 ? -19.284 12.940 14.738 1.00 96.50 124 GLY A CA 1
ATOM 925 C C . GLY A 1 124 ? -19.851 12.608 13.359 1.00 96.50 124 GLY A C 1
ATOM 926 O O . GLY A 1 124 ? -19.850 11.447 12.950 1.00 96.50 124 GLY A O 1
ATOM 927 N N . GLU A 1 125 ? -20.295 13.625 12.623 1.00 97.31 125 GLU A N 1
ATOM 928 C CA . GLU A 1 125 ? -20.891 13.453 11.293 1.00 97.31 125 GLU A CA 1
ATOM 929 C C . GLU A 1 125 ? -19.901 12.827 10.300 1.00 97.31 125 GLU A C 1
ATOM 931 O O . GLU A 1 125 ? -20.227 11.854 9.616 1.00 97.31 125 GLU A O 1
ATOM 936 N N . LEU A 1 126 ? -18.659 13.324 10.291 1.00 97.38 126 LEU A N 1
ATOM 937 C CA . LEU A 1 126 ? -17.601 12.798 9.436 1.00 97.38 126 LEU A CA 1
ATOM 938 C C . LEU A 1 126 ? -17.324 11.326 9.755 1.00 97.38 126 LEU A C 1
ATOM 940 O O . LEU A 1 126 ? -17.393 10.496 8.853 1.00 97.38 126 LEU A O 1
ATOM 944 N N . ILE A 1 127 ? -17.073 10.982 11.021 1.00 97.88 127 ILE A N 1
ATOM 945 C CA . ILE A 1 127 ? -16.753 9.608 11.441 1.00 97.88 127 ILE A CA 1
ATOM 946 C C . ILE A 1 127 ? -17.887 8.641 11.080 1.00 97.88 127 ILE A C 1
ATOM 948 O O . 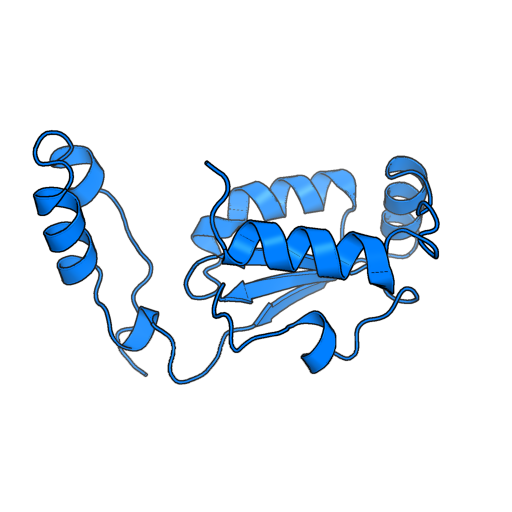ILE A 1 127 ? -17.633 7.531 10.608 1.00 97.88 127 ILE A O 1
ATOM 952 N N . GLN A 1 128 ? -19.142 9.055 11.263 1.00 96.81 128 GLN A N 1
ATOM 953 C CA . GLN A 1 128 ? -20.294 8.213 10.937 1.00 96.81 128 GLN A CA 1
ATOM 954 C C .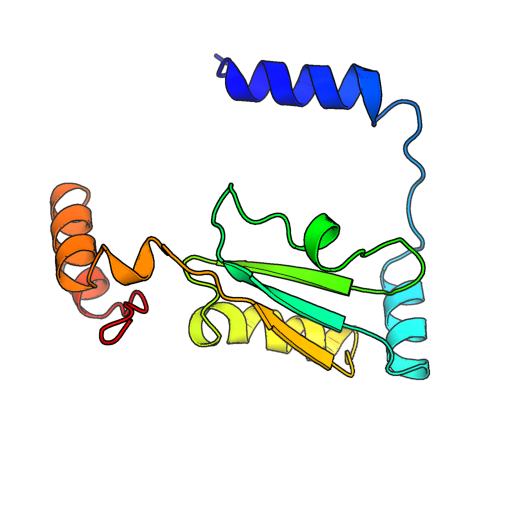 GLN A 1 128 ? -20.429 7.955 9.435 1.00 96.81 128 GLN A C 1
ATOM 956 O O . GLN A 1 128 ? -20.808 6.844 9.053 1.00 96.81 128 GLN A O 1
ATOM 961 N N . SER A 1 129 ? -20.065 8.932 8.599 1.00 96.88 129 SER A N 1
ATOM 962 C CA . SER A 1 129 ? -20.082 8.804 7.136 1.00 96.88 129 SER A CA 1
ATOM 963 C C . SER A 1 129 ? -18.965 7.923 6.561 1.00 96.88 129 SER A C 1
ATOM 965 O O . SER A 1 129 ? -19.045 7.523 5.402 1.00 96.88 129 SER A O 1
ATOM 967 N N . MET A 1 130 ? -17.926 7.612 7.343 1.00 96.12 130 MET A N 1
ATOM 968 C CA . MET A 1 130 ? -16.799 6.805 6.876 1.00 96.12 130 MET A CA 1
ATOM 969 C C . MET A 1 130 ? -17.148 5.314 6.815 1.00 96.12 130 MET A C 1
ATOM 971 O O . MET A 1 130 ? -17.868 4.783 7.665 1.00 96.12 130 MET A O 1
ATOM 975 N N . GLU A 1 131 ? -16.564 4.634 5.834 1.00 94.81 131 GLU A N 1
ATOM 976 C CA . GLU A 1 131 ? -16.500 3.178 5.742 1.00 94.81 131 GLU A CA 1
ATOM 977 C C . GLU A 1 131 ? -15.041 2.761 5.933 1.00 94.81 131 GLU A C 1
ATOM 979 O O . GLU A 1 131 ? -14.147 3.313 5.291 1.00 94.81 131 GLU A O 1
ATOM 984 N N . PHE A 1 132 ? -14.789 1.807 6.828 1.00 95.44 132 PHE A N 1
ATOM 985 C CA . PHE A 1 132 ? -13.430 1.360 7.160 1.00 95.44 132 PHE A CA 1
ATOM 986 C C . PHE A 1 132 ? -13.075 0.031 6.500 1.00 95.44 132 PHE A C 1
ATOM 988 O O . PHE A 1 132 ? -11.918 -0.384 6.514 1.00 95.44 132 PHE A O 1
ATOM 995 N N . GLY A 1 133 ? -14.043 -0.615 5.850 1.00 94.19 133 GLY A N 1
ATOM 996 C CA . GLY A 1 133 ? -13.794 -1.798 5.044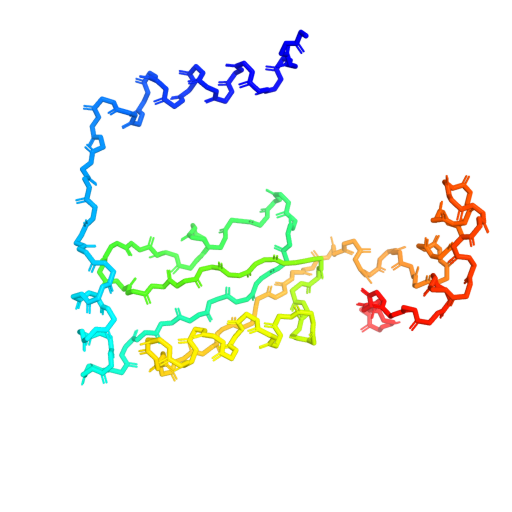 1.00 94.19 133 GLY A CA 1
ATOM 997 C C . GLY A 1 133 ? -13.633 -3.068 5.872 1.00 94.19 133 GLY A C 1
ATOM 998 O O . GLY A 1 133 ? -12.813 -3.912 5.507 1.00 94.19 133 GLY A O 1
ATOM 999 N N . GLU A 1 134 ? -14.423 -3.224 6.936 1.00 94.38 134 GLU A N 1
ATOM 1000 C CA . GLU A 1 134 ? -14.552 -4.481 7.679 1.00 94.38 134 GLU A CA 1
ATOM 1001 C C . GLU A 1 134 ? -14.792 -5.718 6.784 1.00 94.38 134 GLU A C 1
ATOM 1003 O O . GLU A 1 134 ? -15.328 -5.652 5.668 1.00 94.38 134 GLU A O 1
ATOM 1008 N N . ILE A 1 135 ? -14.391 -6.884 7.291 1.00 90.69 135 ILE A N 1
ATOM 1009 C CA . ILE A 1 135 ? -14.604 -8.199 6.685 1.00 90.69 135 ILE A CA 1
ATOM 1010 C C . ILE A 1 135 ? -15.601 -8.953 7.568 1.00 90.69 135 ILE A C 1
ATOM 1012 O O . ILE A 1 135 ? -15.273 -9.359 8.675 1.00 90.69 135 ILE A O 1
ATOM 1016 N N . LYS A 1 136 ? -16.831 -9.134 7.073 1.00 82.12 136 LYS A N 1
ATOM 1017 C CA . LYS A 1 136 ? -17.940 -9.722 7.851 1.00 82.12 136 LYS A CA 1
ATOM 1018 C C . LYS A 1 136 ? -18.000 -11.250 7.819 1.00 82.12 136 LYS A C 1
ATOM 1020 O O . LYS A 1 136 ? -18.613 -11.836 8.698 1.00 82.12 136 LYS A O 1
ATOM 1025 N N . ASN A 1 137 ? -17.379 -11.873 6.816 1.00 67.06 137 ASN A N 1
ATOM 1026 C CA . ASN A 1 137 ? -17.488 -13.309 6.535 1.00 67.06 137 ASN A CA 1
ATOM 1027 C C . ASN A 1 137 ? -16.104 -13.910 6.236 1.00 67.06 137 ASN A C 1
ATOM 1029 O O . ASN A 1 137 ? -15.812 -14.231 5.083 1.00 67.06 137 ASN A O 1
ATOM 1033 N N . GLY A 1 138 ? -15.239 -13.972 7.251 1.00 54.56 138 GLY A N 1
ATOM 1034 C CA . GLY A 1 138 ? -13.962 -14.693 7.195 1.00 54.56 138 GLY A CA 1
ATOM 1035 C C . GLY A 1 138 ? -14.104 -16.124 7.685 1.00 54.56 138 GLY A C 1
ATOM 1036 O O . GLY A 1 138 ? -14.838 -16.311 8.679 1.00 54.56 138 GLY A O 1
#